Protein AF-A0A662ZGU7-F1 (afdb_monomer_lite)

InterPro domains:
  IPR000551 MerR-type HTH domain [PF00376] (6-37)
  IPR000551 MerR-type HTH domain [PS50937] (1-28)
  IPR009061 Putative DNA-binding domain superfamily [SSF46955] (4-36)

Organism: NCBI:txid867

pLDDT: mean 70.31, std 16.8, range [41.34, 92.38]

Radius of gyration: 14.79 Å; chains: 1; bounding box: 47×21×31 Å

Foldseek 3Di: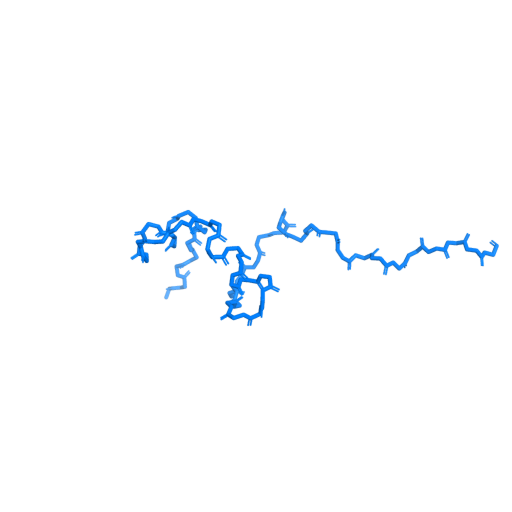
DPDDDDLVVVCVVVVHDSVVVVVCVVVVVDDDPDDDPVNPPDDPPDDDPPD

Secondary s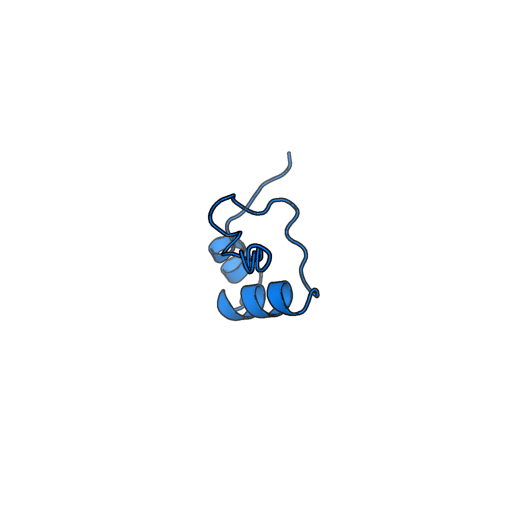tructure (DSSP, 8-state):
------HHHHHHHHTS-HHHHHHHHHTTS---SS--TTS------------

Sequence (51 aa):
MSKIISIGQAAELLGVHVQTLRNWEKSGKLKPDSISPGWDREVQSGNNPED

Structure (mmCIF, N/CA/C/O backbone):
data_AF-A0A662ZGU7-F1
#
_entry.id   AF-A0A662ZGU7-F1
#
loop_
_atom_site.group_PDB
_atom_site.id
_atom_site.type_symbol
_atom_site.label_atom_id
_atom_site.label_alt_id
_atom_site.label_comp_id
_atom_site.label_asym_id
_atom_site.label_entity_id
_atom_site.label_seq_id
_atom_site.pdbx_PDB_ins_code
_atom_site.Cartn_x
_atom_site.Cartn_y
_atom_site.Cartn_z
_atom_site.occupancy
_atom_site.B_iso_or_equiv
_atom_site.auth_seq_id
_atom_site.auth_comp_id
_atom_site.auth_asym_id
_atom_site.auth_atom_id
_atom_site.pdbx_PDB_model_num
ATOM 1 N N . MET A 1 1 ? -14.658 13.057 -8.016 1.00 41.34 1 MET A N 1
ATOM 2 C CA . MET A 1 1 ? -13.561 13.600 -7.185 1.00 41.34 1 MET A CA 1
ATOM 3 C C . MET A 1 1 ? -12.612 12.457 -6.875 1.00 41.34 1 MET A C 1
ATOM 5 O O . MET A 1 1 ? -13.014 11.543 -6.166 1.00 41.34 1 MET A O 1
ATOM 9 N N . SER A 1 2 ? -11.406 12.456 -7.438 1.00 54.22 2 SER A N 1
ATOM 10 C CA . SER A 1 2 ? -10.413 11.412 -7.161 1.00 54.22 2 SER A CA 1
ATOM 11 C C . SER A 1 2 ? -9.703 11.765 -5.858 1.00 54.22 2 SER A C 1
ATOM 13 O O . SER A 1 2 ? -8.866 12.664 -5.826 1.00 54.22 2 SER A O 1
ATOM 15 N N . LYS A 1 3 ? -10.107 11.132 -4.753 1.00 65.25 3 LYS A N 1
ATOM 16 C CA . LYS A 1 3 ? -9.494 11.367 -3.444 1.00 65.25 3 LYS A CA 1
ATOM 17 C C . LYS A 1 3 ? -8.179 10.594 -3.385 1.00 65.25 3 LYS A C 1
ATOM 19 O O . LYS A 1 3 ? -8.180 9.396 -3.123 1.00 65.25 3 LYS A O 1
ATOM 24 N N . ILE A 1 4 ? -7.072 11.279 -3.658 1.00 73.12 4 ILE A N 1
ATOM 25 C CA . ILE A 1 4 ? -5.734 10.730 -3.433 1.00 73.12 4 ILE A CA 1
ATOM 26 C C . ILE A 1 4 ? -5.521 10.692 -1.921 1.00 73.12 4 ILE A C 1
ATOM 28 O O . ILE A 1 4 ? -5.579 11.723 -1.251 1.00 73.12 4 ILE A O 1
ATOM 32 N N . ILE A 1 5 ? -5.332 9.491 -1.387 1.00 81.69 5 ILE A N 1
ATOM 33 C CA . ILE A 1 5 ? -5.033 9.259 0.025 1.00 81.69 5 ILE A CA 1
ATOM 34 C C . ILE A 1 5 ? -3.575 8.842 0.167 1.00 81.69 5 ILE A C 1
ATOM 36 O O . ILE A 1 5 ? -3.007 8.216 -0.729 1.00 81.69 5 ILE A O 1
ATOM 40 N N . SER A 1 6 ? -2.955 9.186 1.293 1.00 83.38 6 SER A N 1
ATOM 41 C CA . SER A 1 6 ? -1.601 8.711 1.573 1.00 83.38 6 SER A CA 1
ATOM 42 C C . SER A 1 6 ? -1.605 7.202 1.840 1.00 83.38 6 SER A C 1
ATOM 44 O O . SER A 1 6 ? -2.610 6.632 2.269 1.00 83.38 6 SER A O 1
ATOM 46 N N . ILE A 1 7 ? -0.459 6.542 1.656 1.00 82.75 7 ILE A N 1
ATOM 47 C CA . ILE A 1 7 ? -0.315 5.113 1.975 1.00 82.75 7 ILE A CA 1
ATOM 48 C C . ILE A 1 7 ? -0.602 4.810 3.457 1.00 82.75 7 ILE A C 1
ATOM 50 O O . ILE A 1 7 ? -1.067 3.724 3.779 1.00 82.75 7 ILE A O 1
ATOM 54 N N . GLY A 1 8 ? -0.366 5.778 4.354 1.00 85.06 8 GLY A N 1
ATOM 55 C CA . GLY A 1 8 ? -0.723 5.678 5.772 1.00 85.06 8 GLY A CA 1
ATOM 56 C C . GLY A 1 8 ? -2.234 5.620 5.972 1.00 85.06 8 GLY A C 1
ATOM 57 O O . GLY A 1 8 ? -2.733 4.691 6.594 1.00 85.06 8 GLY A O 1
ATOM 58 N N . GLN A 1 9 ? -2.966 6.537 5.337 1.00 87.50 9 GLN A N 1
ATOM 59 C CA . GLN A 1 9 ? -4.429 6.530 5.370 1.00 87.50 9 GLN A CA 1
ATOM 60 C C . GLN A 1 9 ? -5.011 5.273 4.716 1.00 87.50 9 GLN A C 1
ATOM 62 O O . GLN A 1 9 ? -5.977 4.707 5.216 1.00 87.50 9 GLN A O 1
ATOM 67 N N . ALA A 1 10 ? -4.419 4.808 3.613 1.00 85.88 10 ALA A N 1
ATOM 68 C CA . ALA A 1 10 ? -4.819 3.556 2.980 1.00 85.88 10 ALA A CA 1
ATOM 69 C C . ALA A 1 10 ? -4.594 2.352 3.909 1.00 85.88 10 ALA A C 1
ATOM 71 O O . ALA A 1 10 ? -5.435 1.460 3.969 1.00 85.88 10 ALA A O 1
ATOM 72 N N . ALA A 1 11 ? -3.487 2.341 4.656 1.00 90.31 11 ALA A N 1
ATOM 73 C CA . ALA A 1 11 ? -3.172 1.295 5.622 1.00 90.31 11 ALA A CA 1
ATOM 74 C C . ALA A 1 11 ? -4.192 1.265 6.769 1.00 90.31 11 ALA A C 1
ATOM 76 O O . ALA A 1 11 ? -4.720 0.200 7.080 1.00 90.31 11 ALA A O 1
ATOM 77 N N . GLU A 1 12 ? -4.539 2.431 7.322 1.00 92.06 12 GLU A N 1
ATOM 78 C CA . GLU A 1 12 ? -5.571 2.561 8.359 1.00 92.06 12 GLU A CA 1
ATOM 79 C C . GLU A 1 12 ? -6.952 2.119 7.863 1.00 92.06 12 GLU A C 1
ATOM 81 O O . GLU A 1 12 ? -7.624 1.339 8.533 1.00 92.06 12 GLU A O 1
ATOM 86 N N . LEU A 1 13 ? -7.360 2.554 6.666 1.00 88.88 13 LEU A N 1
ATOM 87 C CA . LEU A 1 13 ? -8.650 2.181 6.072 1.00 88.88 13 LEU A CA 1
ATOM 88 C C . LEU A 1 13 ? -8.770 0.678 5.806 1.00 88.88 13 LEU A C 1
ATOM 90 O O . LEU A 1 13 ? -9.853 0.113 5.937 1.00 88.88 13 LEU A O 1
ATOM 94 N N . LEU A 1 14 ? -7.669 0.037 5.415 1.00 87.00 14 LEU A N 1
ATOM 95 C CA . LEU A 1 14 ? -7.621 -1.395 5.125 1.00 87.00 14 LEU A C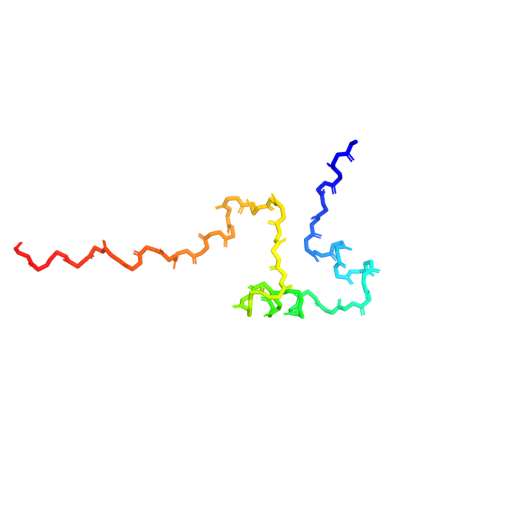A 1
ATOM 96 C C . LEU A 1 14 ? -7.291 -2.243 6.363 1.00 87.00 14 LEU A C 1
ATOM 98 O O . LEU A 1 14 ? -7.311 -3.469 6.273 1.00 87.00 14 LEU A O 1
ATOM 102 N N . GLY A 1 15 ? -6.971 -1.620 7.502 1.00 92.38 15 GLY A N 1
A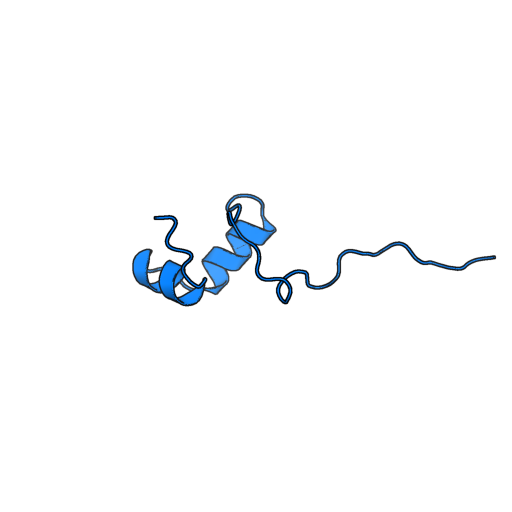TOM 103 C CA . GLY A 1 15 ? -6.565 -2.315 8.725 1.00 92.38 15 GLY A CA 1
ATOM 104 C C . GLY A 1 15 ? -5.264 -3.112 8.578 1.00 92.38 15 GLY A C 1
ATOM 105 O O . GLY A 1 15 ? -5.058 -4.099 9.283 1.00 92.38 15 GLY A O 1
ATOM 106 N N . VAL A 1 16 ? -4.392 -2.721 7.646 1.00 91.44 16 VAL A N 1
ATOM 107 C CA . VAL A 1 16 ? -3.103 -3.383 7.398 1.00 91.44 16 VAL A CA 1
ATOM 108 C C . VAL A 1 16 ? -1.951 -2.464 7.771 1.00 91.44 16 VAL A C 1
ATOM 110 O O . VAL A 1 16 ? -2.101 -1.255 7.884 1.00 91.44 16 VAL A O 1
ATOM 113 N N . HIS A 1 17 ? -0.754 -3.022 7.925 1.00 91.94 17 HIS A N 1
ATOM 114 C CA . HIS A 1 17 ? 0.436 -2.204 8.118 1.00 91.94 17 HIS A CA 1
ATOM 115 C C . HIS A 1 17 ? 0.856 -1.527 6.801 1.00 91.94 17 HIS A C 1
ATOM 117 O O . HIS A 1 17 ? 0.764 -2.127 5.728 1.00 91.94 17 HIS A O 1
ATOM 123 N N . VAL A 1 18 ? 1.421 -0.316 6.867 1.00 89.69 18 VAL A N 1
ATOM 124 C CA . VAL A 1 18 ? 1.958 0.406 5.689 1.00 89.69 18 VAL A CA 1
ATOM 125 C C . VAL A 1 18 ? 2.967 -0.449 4.911 1.00 89.69 18 VAL A C 1
ATOM 127 O O . VAL A 1 18 ? 3.022 -0.408 3.683 1.00 89.69 18 VAL A O 1
ATOM 130 N N . GLN A 1 19 ? 3.744 -1.273 5.618 1.00 86.56 19 GLN A N 1
ATOM 131 C CA . GLN A 1 19 ? 4.701 -2.191 5.000 1.00 86.56 19 GLN A CA 1
ATOM 132 C C . GLN A 1 19 ? 4.021 -3.259 4.127 1.00 86.56 19 GLN A C 1
ATOM 134 O O . GLN A 1 19 ? 4.579 -3.645 3.103 1.00 86.56 19 GLN A O 1
ATOM 139 N N . THR A 1 20 ? 2.813 -3.704 4.487 1.00 90.19 20 THR A N 1
ATOM 140 C CA . THR A 1 20 ? 2.018 -4.641 3.680 1.00 90.19 20 THR A CA 1
ATOM 141 C C . THR A 1 20 ? 1.665 -4.017 2.336 1.00 90.19 20 THR A C 1
ATOM 143 O O . THR A 1 20 ? 1.884 -4.641 1.300 1.00 90.19 20 THR A O 1
ATOM 146 N N . LEU A 1 21 ? 1.223 -2.756 2.340 1.00 86.44 21 LEU A N 1
ATOM 147 C CA . LEU A 1 21 ? 0.933 -2.018 1.109 1.00 86.44 21 LEU A CA 1
ATOM 148 C C . LEU A 1 21 ? 2.190 -1.811 0.253 1.00 86.44 21 LEU A C 1
ATOM 150 O O . LEU A 1 21 ? 2.147 -2.065 -0.947 1.00 86.44 21 LEU A O 1
ATOM 154 N N . ARG A 1 22 ? 3.336 -1.465 0.860 1.00 84.44 22 ARG A N 1
ATOM 155 C CA . ARG A 1 22 ? 4.632 -1.376 0.150 1.00 84.44 22 ARG A CA 1
ATOM 156 C C . ARG A 1 22 ? 5.066 -2.710 -0.465 1.00 84.44 22 ARG A C 1
ATOM 158 O O . ARG A 1 22 ? 5.652 -2.734 -1.542 1.00 84.44 22 ARG A O 1
ATOM 165 N N . ASN A 1 23 ? 4.806 -3.826 0.213 1.00 86.19 23 ASN A N 1
ATOM 166 C CA . ASN A 1 23 ? 5.132 -5.155 -0.304 1.00 86.19 23 ASN A CA 1
ATOM 167 C C . ASN A 1 23 ? 4.213 -5.539 -1.472 1.00 86.19 23 ASN A C 1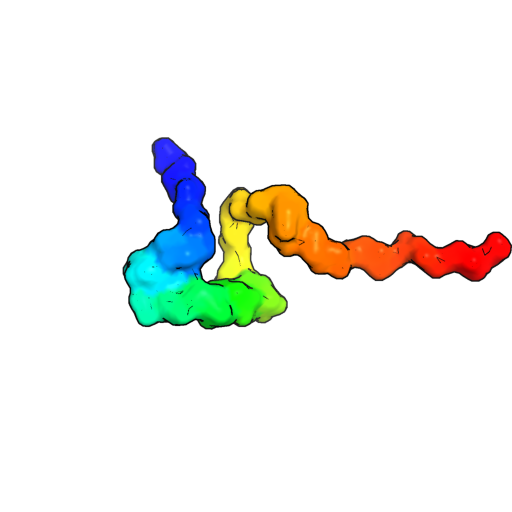
ATOM 169 O O . ASN A 1 23 ? 4.659 -6.171 -2.431 1.00 86.19 23 ASN A O 1
ATOM 173 N N . TRP A 1 24 ? 2.938 -5.157 -1.421 1.00 86.69 24 TRP A N 1
ATOM 174 C CA . TRP A 1 24 ? 2.016 -5.342 -2.542 1.00 86.69 24 TRP A CA 1
ATOM 175 C C . TRP A 1 24 ? 2.384 -4.471 -3.743 1.00 86.69 24 TRP A C 1
ATOM 177 O O . TRP A 1 24 ? 2.327 -4.959 -4.867 1.00 86.69 24 TRP A O 1
ATOM 187 N N . GLU A 1 25 ? 2.842 -3.242 -3.510 1.00 82.06 25 GLU A N 1
ATOM 188 C CA . GLU A 1 25 ? 3.395 -2.367 -4.549 1.00 82.06 25 GLU A CA 1
ATOM 189 C C . GLU A 1 25 ? 4.641 -2.993 -5.193 1.00 82.06 25 GLU A C 1
ATOM 191 O O . GLU A 1 25 ? 4.661 -3.227 -6.400 1.00 82.06 25 GLU A O 1
ATOM 196 N N . LYS A 1 26 ? 5.633 -3.401 -4.386 1.00 81.12 26 LYS A N 1
ATOM 197 C CA . LYS A 1 26 ? 6.849 -4.081 -4.876 1.00 81.12 26 LYS A CA 1
ATOM 198 C C . LYS A 1 26 ? 6.574 -5.384 -5.626 1.00 81.12 26 LYS A C 1
ATOM 200 O O . LYS A 1 26 ? 7.306 -5.722 -6.546 1.00 81.12 26 LYS A O 1
ATOM 205 N N . SER A 1 27 ? 5.554 -6.137 -5.218 1.00 81.94 27 SER A N 1
ATOM 206 C CA . SER A 1 27 ? 5.169 -7.390 -5.886 1.00 81.94 27 SER A CA 1
ATOM 207 C C . SER A 1 27 ? 4.265 -7.179 -7.103 1.00 81.94 27 SER A C 1
ATOM 209 O O . SER A 1 27 ? 3.856 -8.158 -7.722 1.00 81.94 27 SER A O 1
ATOM 211 N N . GLY A 1 28 ? 3.927 -5.929 -7.441 1.00 79.94 28 GLY A N 1
ATOM 212 C CA . GLY A 1 28 ? 3.045 -5.595 -8.560 1.00 79.94 28 GLY A CA 1
ATOM 213 C C . GLY A 1 28 ? 1.568 -5.931 -8.326 1.00 79.94 28 GLY A C 1
ATOM 214 O O . GLY A 1 28 ? 0.765 -5.823 -9.250 1.00 79.94 28 GLY A O 1
ATOM 215 N N . LYS A 1 29 ? 1.195 -6.330 -7.101 1.00 76.81 29 LYS A N 1
ATOM 216 C CA . LYS A 1 29 ? -0.191 -6.628 -6.696 1.00 76.81 29 LYS A CA 1
ATOM 217 C C . LYS A 1 29 ? -1.013 -5.370 -6.427 1.00 76.81 29 LYS A C 1
ATOM 219 O O . LYS A 1 29 ? -2.238 -5.430 -6.467 1.00 76.81 29 LYS A O 1
ATOM 224 N N . LEU A 1 30 ? -0.352 -4.252 -6.141 1.00 75.25 30 LEU A N 1
ATOM 225 C CA . LEU A 1 30 ? -0.973 -2.952 -5.921 1.00 75.25 30 LEU A CA 1
ATOM 226 C C . LEU A 1 30 ? -0.341 -1.939 -6.880 1.00 75.25 30 LEU A C 1
ATOM 228 O O . LEU A 1 30 ? 0.862 -1.708 -6.819 1.00 75.25 30 LEU A O 1
ATOM 232 N N . LYS A 1 31 ? -1.146 -1.335 -7.758 1.00 65.12 31 LYS A N 1
ATOM 233 C CA . LYS A 1 31 ? -0.725 -0.205 -8.593 1.00 65.12 31 LYS A CA 1
ATOM 234 C C . LYS A 1 31 ? -1.356 1.070 -8.036 1.00 65.12 31 LYS A C 1
ATOM 236 O O . LYS A 1 31 ? -2.572 1.203 -8.139 1.00 65.12 31 LYS A O 1
ATOM 241 N N . PRO A 1 32 ? -0.588 1.979 -7.422 1.00 66.94 32 PRO A N 1
ATOM 242 C CA . PRO A 1 32 ? -1.119 3.285 -7.054 1.00 66.94 32 PRO A CA 1
ATOM 243 C C . PRO A 1 32 ? -1.447 4.100 -8.315 1.00 66.94 32 PRO A C 1
ATOM 245 O O . PRO A 1 32 ? -0.607 4.233 -9.201 1.00 66.94 32 PRO A O 1
ATOM 248 N N . ASP A 1 33 ? -2.650 4.680 -8.381 1.00 62.75 33 ASP A N 1
ATOM 249 C CA . ASP A 1 33 ? -3.074 5.573 -9.478 1.00 62.75 33 ASP A CA 1
ATOM 250 C C . ASP A 1 33 ? -2.243 6.866 -9.56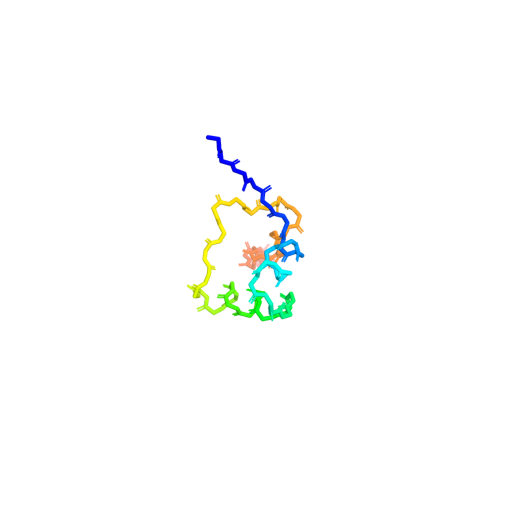3 1.00 62.75 33 ASP A C 1
ATOM 252 O O . ASP A 1 33 ? -2.224 7.542 -10.589 1.00 62.75 33 ASP A O 1
ATOM 256 N N . SER A 1 34 ? -1.556 7.240 -8.479 1.00 55.53 34 SER A N 1
ATOM 257 C CA . SER A 1 34 ? -0.697 8.420 -8.430 1.00 55.53 34 SER A CA 1
ATOM 258 C C . SER A 1 34 ? 0.480 8.163 -7.493 1.00 55.53 34 SER A C 1
ATOM 260 O O . SER A 1 34 ? 0.325 8.094 -6.272 1.00 55.53 34 SER A O 1
ATOM 262 N N . ILE A 1 35 ? 1.663 7.976 -8.075 1.00 58.75 35 ILE A N 1
ATOM 263 C CA . ILE A 1 35 ? 2.917 7.829 -7.334 1.00 58.75 35 ILE A CA 1
ATOM 264 C C . ILE A 1 35 ? 3.414 9.244 -7.045 1.00 58.75 35 ILE A C 1
ATOM 266 O O . ILE A 1 35 ? 3.613 10.040 -7.961 1.00 58.75 35 ILE A O 1
ATOM 270 N N . SER A 1 36 ? 3.573 9.598 -5.769 1.00 52.44 36 SER A N 1
ATOM 271 C CA . SER A 1 36 ? 4.170 10.891 -5.424 1.00 52.44 36 SER A CA 1
ATOM 272 C C . SER A 1 36 ? 5.626 10.912 -5.917 1.00 52.44 36 SER A C 1
ATOM 274 O O . SER A 1 36 ? 6.330 9.927 -5.690 1.00 52.44 36 SER A O 1
ATOM 276 N N . PRO A 1 37 ? 6.123 12.008 -6.519 1.00 51.53 37 PRO A N 1
ATOM 277 C CA . PRO A 1 37 ? 7.425 12.042 -7.202 1.00 51.53 37 PRO A CA 1
ATOM 278 C C . PRO A 1 37 ? 8.641 11.721 -6.310 1.00 51.53 37 PRO A C 1
ATOM 280 O O . PRO A 1 37 ? 9.708 11.422 -6.820 1.00 51.53 37 PRO A O 1
ATOM 283 N N . GLY A 1 38 ? 8.493 11.727 -4.978 1.00 50.09 38 GLY A N 1
ATOM 284 C CA . GLY A 1 38 ? 9.537 11.307 -4.027 1.00 50.09 38 GLY A CA 1
ATOM 285 C C . GLY A 1 38 ? 9.537 9.815 -3.653 1.00 50.09 38 GLY A C 1
ATOM 286 O O . GLY A 1 38 ? 10.301 9.402 -2.779 1.00 50.09 38 GLY A O 1
ATOM 287 N N . TRP A 1 39 ? 8.648 9.013 -4.245 1.00 49.91 39 TRP A N 1
ATOM 288 C CA . TRP A 1 39 ? 8.582 7.556 -4.063 1.00 49.91 39 TRP A CA 1
ATOM 289 C C . TRP A 1 39 ? 9.170 6.765 -5.227 1.00 49.91 39 TRP A C 1
ATOM 291 O O . TRP A 1 39 ? 9.376 5.561 -5.073 1.00 49.91 39 TRP A O 1
ATOM 301 N N . ASP A 1 40 ? 9.524 7.443 -6.320 1.00 51.28 40 ASP A N 1
ATOM 302 C CA . ASP A 1 40 ? 10.429 6.922 -7.341 1.00 51.28 40 ASP A CA 1
ATOM 303 C C . ASP A 1 40 ? 11.846 6.896 -6.750 1.00 51.28 40 ASP A C 1
ATOM 305 O O . ASP A 1 40 ? 12.701 7.745 -6.990 1.00 51.28 40 ASP A O 1
ATOM 309 N N . ARG A 1 41 ? 12.067 5.972 -5.814 1.00 54.16 41 ARG A N 1
ATOM 310 C CA . ARG A 1 41 ? 13.412 5.655 -5.357 1.00 54.16 41 ARG A CA 1
ATOM 311 C C . ARG A 1 41 ? 14.047 4.804 -6.445 1.00 54.16 41 ARG A C 1
ATOM 313 O O . ARG A 1 41 ? 13.946 3.584 -6.405 1.00 54.16 41 ARG A O 1
ATOM 320 N N . GLU A 1 42 ? 14.666 5.507 -7.385 1.00 51.62 42 GLU A N 1
ATOM 321 C CA . GLU A 1 42 ? 15.891 5.101 -8.065 1.00 51.62 42 GLU A CA 1
ATOM 322 C C . GLU A 1 42 ? 15.817 3.709 -8.712 1.00 51.62 42 GLU A C 1
ATOM 324 O O . GLU A 1 42 ? 16.389 2.729 -8.239 1.00 51.62 42 GLU A O 1
ATOM 329 N N . VAL A 1 43 ? 15.131 3.628 -9.850 1.00 49.22 43 VAL A N 1
ATOM 330 C CA . VAL A 1 43 ? 15.401 2.586 -10.852 1.00 49.22 43 VAL A CA 1
ATOM 331 C C . VAL A 1 43 ? 15.735 3.247 -12.184 1.00 49.22 43 VAL A C 1
ATOM 333 O O . VAL A 1 43 ? 15.097 3.027 -13.204 1.00 49.22 43 VAL A O 1
ATOM 336 N N . GLN A 1 44 ? 16.798 4.050 -12.179 1.00 45.16 44 GLN A N 1
ATOM 337 C CA . GLN A 1 44 ? 17.606 4.254 -13.377 1.00 45.16 44 GLN A CA 1
ATOM 338 C C . GLN A 1 44 ? 18.995 3.663 -13.134 1.00 45.16 44 GLN A C 1
ATOM 340 O O . GLN A 1 44 ? 20.011 4.349 -13.119 1.00 45.16 44 GLN A O 1
ATOM 345 N N . SER A 1 45 ? 19.030 2.342 -12.927 1.00 50.19 45 SER A N 1
ATOM 346 C CA . SER A 1 45 ? 20.232 1.566 -13.225 1.00 50.19 45 SER A CA 1
ATOM 347 C C . SER A 1 45 ? 20.391 1.587 -14.745 1.00 50.19 45 SER A C 1
ATOM 349 O O . SER A 1 45 ? 19.665 0.907 -15.467 1.00 50.19 45 SER A O 1
ATOM 351 N N . GLY A 1 46 ? 21.247 2.480 -15.229 1.00 51.69 46 GLY A N 1
ATOM 352 C CA . GLY A 1 46 ? 21.458 2.684 -16.658 1.00 51.69 46 GLY A CA 1
ATOM 353 C C . GLY A 1 46 ? 22.295 3.915 -16.978 1.00 51.69 46 GLY A C 1
ATOM 354 O O . GLY A 1 46 ? 21.930 4.663 -17.869 1.00 51.69 46 GLY A O 1
ATOM 355 N N . ASN A 1 47 ? 23.376 4.150 -16.236 1.00 47.66 47 ASN A N 1
ATOM 356 C CA . ASN A 1 47 ? 24.503 4.967 -16.687 1.00 47.66 47 ASN A CA 1
ATOM 357 C C . ASN A 1 47 ? 25.763 4.352 -16.088 1.00 47.66 47 ASN A C 1
ATOM 359 O O . ASN A 1 47 ? 26.215 4.725 -15.009 1.00 47.66 47 ASN A O 1
ATOM 363 N N . ASN A 1 48 ? 26.269 3.344 -16.784 1.00 51.59 48 ASN A N 1
ATOM 364 C CA . ASN A 1 48 ? 27.627 2.871 -16.622 1.00 51.59 48 ASN A CA 1
ATOM 365 C C . ASN A 1 48 ? 28.418 3.519 -17.769 1.00 51.59 48 ASN A C 1
ATOM 367 O O . ASN A 1 48 ? 28.267 3.067 -18.904 1.00 51.59 48 ASN A O 1
ATOM 371 N N . PRO A 1 49 ? 29.150 4.626 -17.543 1.00 54.97 49 PRO A N 1
ATOM 372 C CA . PRO A 1 49 ? 30.040 5.163 -18.556 1.00 54.97 49 PRO A CA 1
ATOM 373 C C . PRO A 1 49 ? 31.315 4.320 -18.526 1.00 54.97 49 PRO A C 1
ATOM 375 O O . PRO A 1 49 ? 32.305 4.679 -17.895 1.00 54.97 49 PRO A O 1
ATOM 378 N N . GLU A 1 50 ? 31.253 3.154 -19.158 1.00 57.34 50 GLU A N 1
ATOM 379 C CA . GLU A 1 50 ? 32.442 2.522 -19.714 1.00 57.34 50 GLU A CA 1
ATOM 380 C C . GLU A 1 50 ? 32.508 2.882 -21.201 1.00 57.34 50 GLU A C 1
ATOM 382 O O . GLU A 1 50 ? 32.070 2.124 -22.058 1.00 57.34 50 GLU A O 1
ATOM 387 N N . ASP A 1 51 ? 32.989 4.101 -21.461 1.00 46.31 51 ASP A N 1
ATOM 388 C CA . ASP A 1 51 ? 33.807 4.468 -22.627 1.00 46.31 51 ASP A CA 1
ATOM 389 C C . ASP A 1 51 ? 34.734 5.630 -22.220 1.00 46.31 51 ASP A C 1
ATOM 391 O O . ASP A 1 51 ? 34.212 6.676 -21.758 1.00 46.31 51 ASP A O 1
#